Protein AF-A0A2W5FGU8-F1 (afdb_monomer)

Organism: NCBI:txid349221

Mean predicted aligned error: 13.0 Å

Structure (mmCIF, N/CA/C/O backbone):
data_AF-A0A2W5FGU8-F1
#
_entry.id   AF-A0A2W5FGU8-F1
#
loop_
_atom_site.group_PDB
_atom_site.id
_atom_site.type_symbol
_atom_site.label_atom_id
_atom_site.label_alt_id
_atom_site.label_comp_id
_atom_site.label_asym_id
_atom_site.label_entity_id
_atom_site.label_seq_id
_atom_site.pdbx_PDB_ins_code
_atom_site.Cartn_x
_atom_site.Cartn_y
_atom_site.Cartn_z
_atom_site.occupancy
_atom_site.B_iso_or_equiv
_atom_site.auth_seq_id
_atom_site.auth_comp_id
_atom_site.auth_asym_id
_atom_site.auth_atom_id
_atom_site.pdbx_PDB_model_num
ATOM 1 N N . VAL A 1 1 ? 6.334 8.251 2.590 1.00 90.19 1 VAL A N 1
ATOM 2 C CA . VAL A 1 1 ? 6.396 7.013 3.410 1.00 90.19 1 VAL A CA 1
ATOM 3 C C . VAL A 1 1 ? 7.197 7.210 4.695 1.00 90.19 1 VAL A C 1
ATOM 5 O O . VAL A 1 1 ? 6.638 6.988 5.759 1.00 90.19 1 VAL A O 1
ATOM 8 N N . ALA A 1 2 ? 8.446 7.693 4.626 1.00 93.12 2 ALA A N 1
ATOM 9 C CA . ALA A 1 2 ? 9.322 7.853 5.798 1.00 93.12 2 ALA A CA 1
ATOM 10 C C . ALA A 1 2 ? 8.694 8.629 6.975 1.00 93.12 2 ALA A C 1
ATOM 12 O O . ALA A 1 2 ? 8.811 8.200 8.116 1.00 93.12 2 ALA A O 1
ATOM 13 N N . VAL A 1 3 ? 7.961 9.717 6.705 1.00 95.50 3 VAL A N 1
ATOM 14 C CA . VAL A 1 3 ? 7.303 10.512 7.760 1.00 95.50 3 VAL A CA 1
ATOM 15 C C . VAL A 1 3 ? 6.242 9.704 8.518 1.00 95.50 3 VAL A C 1
ATOM 17 O O . VAL A 1 3 ? 6.245 9.697 9.743 1.00 95.50 3 VAL A O 1
ATOM 20 N N . LEU A 1 4 ? 5.367 8.972 7.814 1.00 93.12 4 LEU A N 1
ATOM 21 C CA . LEU A 1 4 ? 4.358 8.114 8.453 1.00 93.12 4 LEU A CA 1
ATOM 22 C C . LEU A 1 4 ? 5.022 7.029 9.313 1.00 93.12 4 LEU A C 1
ATOM 24 O O . LEU A 1 4 ? 4.567 6.745 10.415 1.00 93.12 4 LEU A O 1
ATOM 28 N N . PHE A 1 5 ? 6.126 6.461 8.825 1.00 92.25 5 PHE A N 1
ATOM 29 C CA . PHE A 1 5 ? 6.894 5.466 9.565 1.00 92.25 5 PHE A CA 1
ATOM 30 C C . PHE A 1 5 ? 7.484 6.043 10.861 1.00 92.25 5 PHE A C 1
ATOM 32 O O . PHE A 1 5 ? 7.367 5.422 11.912 1.00 92.25 5 PHE A O 1
ATOM 39 N N . MET A 1 6 ? 8.037 7.260 10.817 1.00 91.31 6 MET A N 1
ATOM 40 C CA . MET A 1 6 ? 8.536 7.952 12.012 1.00 91.31 6 MET A CA 1
ATOM 41 C C . MET A 1 6 ? 7.437 8.203 13.051 1.00 91.31 6 MET A C 1
ATOM 43 O O . MET A 1 6 ? 7.672 7.985 14.236 1.00 91.31 6 MET A O 1
ATOM 47 N N . PHE A 1 7 ? 6.225 8.582 12.628 1.00 92.31 7 PHE A N 1
ATOM 48 C CA . PHE A 1 7 ? 5.085 8.697 13.546 1.00 92.31 7 PHE A CA 1
ATOM 49 C C . PHE A 1 7 ? 4.781 7.376 14.255 1.00 92.31 7 PHE A C 1
ATOM 51 O O . PHE A 1 7 ? 4.583 7.360 15.468 1.00 92.31 7 PHE A O 1
ATOM 58 N N . VAL A 1 8 ? 4.758 6.269 13.510 1.00 90.69 8 VAL A N 1
ATOM 59 C CA . VAL A 1 8 ? 4.477 4.938 14.065 1.00 90.69 8 VAL A CA 1
ATOM 60 C C . VAL A 1 8 ? 5.560 4.516 15.057 1.00 90.69 8 VAL A C 1
ATOM 62 O O . VAL A 1 8 ? 5.223 4.099 16.161 1.00 90.69 8 VAL A O 1
ATOM 65 N N . VAL A 1 9 ? 6.838 4.676 14.701 1.00 88.75 9 VAL A N 1
ATOM 66 C CA . VAL A 1 9 ? 7.969 4.344 15.586 1.00 88.75 9 VAL A CA 1
ATOM 67 C C . VAL A 1 9 ? 7.951 5.187 16.858 1.00 88.75 9 VAL A C 1
ATOM 69 O O . VAL A 1 9 ? 8.261 4.672 17.919 1.00 88.75 9 VAL A O 1
ATOM 72 N N . MET A 1 10 ? 7.563 6.461 16.786 1.00 89.88 10 MET A N 1
ATOM 73 C CA . MET A 1 10 ? 7.497 7.316 17.974 1.00 89.88 10 MET A CA 1
ATOM 74 C C . MET A 1 10 ? 6.306 6.985 18.886 1.00 89.88 10 MET A C 1
ATOM 76 O O . MET A 1 10 ? 6.409 7.127 20.100 1.00 89.88 10 MET A O 1
ATOM 80 N N . MET A 1 11 ? 5.170 6.559 18.323 1.00 91.38 11 MET A N 1
ATOM 81 C CA . MET A 1 11 ? 4.006 6.136 19.117 1.00 91.38 11 MET A CA 1
ATOM 82 C C . MET A 1 11 ? 4.207 4.767 19.782 1.00 91.38 11 MET A C 1
ATOM 84 O O . MET A 1 11 ? 3.603 4.499 20.820 1.00 91.38 11 MET A O 1
ATOM 88 N N . LEU A 1 12 ? 5.013 3.894 19.177 1.00 83.44 12 LEU A N 1
ATOM 89 C CA . LEU A 1 12 ? 5.341 2.570 19.693 1.00 83.44 12 LEU A CA 1
ATOM 90 C C . LEU A 1 12 ? 6.657 2.628 20.472 1.00 83.44 12 LEU A C 1
ATOM 92 O O . LEU A 1 12 ? 7.733 2.638 19.883 1.00 83.44 12 LEU A O 1
ATOM 96 N N . ASP A 1 13 ? 6.573 2.603 21.799 1.00 77.50 13 ASP A N 1
ATOM 97 C CA . ASP A 1 13 ? 7.747 2.494 22.671 1.00 77.50 13 ASP A CA 1
ATOM 98 C C . ASP A 1 13 ? 8.352 1.075 22.593 1.00 77.50 13 ASP A C 1
ATOM 100 O O . ASP A 1 13 ? 8.058 0.192 23.401 1.00 77.50 13 ASP A O 1
ATOM 104 N N . ILE A 1 14 ? 9.122 0.804 21.533 1.00 73.44 14 ILE A N 1
ATOM 105 C CA . ILE A 1 14 ? 9.763 -0.495 21.281 1.00 73.44 14 ILE A CA 1
ATOM 106 C C . ILE A 1 14 ? 11.190 -0.472 21.835 1.00 73.44 14 ILE A C 1
ATOM 108 O O . ILE A 1 14 ? 12.068 0.224 21.323 1.00 73.44 14 ILE A O 1
ATOM 112 N N . SER A 1 15 ? 11.462 -1.322 22.829 1.00 72.38 15 SER A N 1
ATOM 113 C CA . SER A 1 15 ? 12.827 -1.608 23.286 1.00 72.38 15 SER A CA 1
ATOM 114 C C . SER A 1 15 ? 13.560 -2.481 22.260 1.00 72.38 15 SER A C 1
ATOM 116 O O . SER A 1 15 ? 13.452 -3.710 22.242 1.00 72.38 15 SER A O 1
ATOM 118 N N . PHE A 1 16 ? 14.354 -1.851 21.396 1.00 68.56 16 PHE A N 1
ATOM 119 C CA . PHE A 1 16 ? 15.186 -2.544 20.401 1.00 68.56 16 PHE A CA 1
ATOM 120 C C . PHE A 1 16 ? 16.273 -3.445 21.019 1.00 68.56 16 PHE A C 1
ATOM 122 O O . PHE A 1 16 ? 16.874 -4.261 20.316 1.00 68.56 16 PHE A O 1
ATOM 129 N N . ALA A 1 17 ? 16.538 -3.321 22.324 1.00 69.50 17 ALA A N 1
ATOM 130 C CA . ALA A 1 17 ? 17.585 -4.070 23.013 1.00 69.50 17 ALA A CA 1
ATOM 131 C C . ALA A 1 17 ? 17.280 -5.574 23.101 1.00 69.50 17 ALA A C 1
ATOM 133 O O . ALA A 1 17 ? 18.180 -6.393 22.901 1.00 69.50 17 ALA A O 1
ATOM 134 N N . ASP A 1 18 ? 16.021 -5.949 23.340 1.00 67.75 18 ASP A N 1
ATOM 135 C CA . ASP A 1 18 ? 15.640 -7.359 23.478 1.00 67.75 18 ASP A CA 1
ATOM 136 C C . ASP A 1 18 ? 15.412 -8.038 22.119 1.00 67.75 18 ASP A C 1
ATOM 138 O O . ASP A 1 18 ? 15.782 -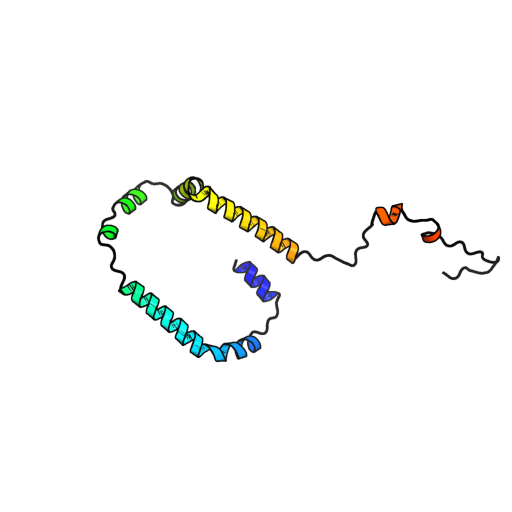9.200 21.948 1.00 67.75 18 ASP A O 1
ATOM 142 N N . LEU A 1 19 ? 14.951 -7.293 21.104 1.00 66.12 19 LEU A N 1
ATOM 143 C CA . LEU A 1 19 ? 14.880 -7.770 19.713 1.00 66.12 19 LEU A CA 1
ATOM 144 C C . LEU A 1 19 ? 16.272 -8.079 19.131 1.00 66.12 19 LEU A C 1
ATOM 146 O O . LEU A 1 19 ? 16.445 -9.039 18.376 1.00 66.12 19 LEU A O 1
ATOM 150 N N . ARG A 1 20 ? 17.293 -7.295 19.505 1.00 69.12 20 ARG A N 1
ATOM 151 C CA . ARG A 1 20 ? 18.665 -7.461 19.002 1.00 69.12 20 ARG A CA 1
ATOM 152 C C . ARG A 1 20 ? 19.334 -8.746 19.498 1.00 69.12 20 ARG A C 1
ATOM 154 O O . ARG A 1 20 ? 20.142 -9.311 18.763 1.00 69.12 20 ARG A O 1
ATOM 161 N N . LYS A 1 21 ? 18.994 -9.234 20.699 1.00 71.62 21 LYS A N 1
ATOM 162 C CA . LYS A 1 21 ? 19.601 -10.450 21.278 1.00 71.62 21 LYS A CA 1
ATOM 163 C C . LYS A 1 21 ? 19.339 -11.695 20.425 1.00 71.62 21 LYS A C 1
ATOM 165 O O . LYS A 1 21 ? 20.272 -12.450 20.176 1.00 71.62 21 LYS A O 1
ATOM 170 N N . GLY A 1 22 ? 18.111 -11.875 19.929 1.00 71.56 22 GLY A N 1
ATOM 171 C CA . GLY A 1 22 ? 17.760 -13.004 19.055 1.00 71.56 22 GLY A CA 1
ATOM 172 C C . GLY A 1 22 ? 18.344 -12.886 17.644 1.00 71.56 22 GLY A C 1
ATOM 173 O O . GLY A 1 22 ? 18.788 -13.874 17.067 1.00 71.56 22 GLY A O 1
ATOM 174 N N . ALA A 1 23 ? 18.418 -11.666 17.103 1.00 75.19 23 ALA A N 1
ATOM 175 C CA . ALA A 1 23 ? 18.966 -11.421 15.769 1.00 75.19 23 ALA A CA 1
ATOM 176 C C . ALA A 1 23 ? 20.490 -11.634 15.693 1.00 75.19 23 ALA A C 1
ATOM 178 O O . ALA A 1 23 ? 21.004 -12.063 14.660 1.00 75.19 23 ALA A O 1
ATOM 179 N N . MET A 1 24 ? 21.222 -11.376 16.786 1.00 81.50 24 MET A N 1
ATOM 180 C CA . MET A 1 24 ? 22.689 -11.453 16.805 1.00 81.50 24 MET A CA 1
ATOM 181 C C . MET A 1 24 ? 23.233 -12.866 16.556 1.00 81.50 24 MET A C 1
ATOM 183 O O . MET A 1 24 ? 24.331 -13.009 16.024 1.00 81.50 24 MET A O 1
ATOM 187 N N . GLN A 1 25 ? 22.449 -13.901 16.866 1.00 85.44 25 GLN A N 1
ATOM 188 C CA . GLN A 1 25 ? 22.813 -15.298 16.620 1.00 85.44 25 GLN A CA 1
ATOM 189 C C . GLN A 1 25 ? 22.810 -15.663 15.123 1.00 85.44 25 GLN A C 1
ATOM 191 O O . GLN A 1 25 ? 23.570 -16.534 14.704 1.00 85.44 25 GLN A O 1
ATOM 196 N N . PHE A 1 26 ? 21.999 -14.984 14.305 1.00 86.88 26 PHE A N 1
ATOM 197 C CA . PHE A 1 26 ? 21.856 -15.267 12.870 1.00 86.88 26 PHE A CA 1
ATOM 198 C C . PHE A 1 26 ? 22.720 -14.374 11.973 1.00 86.88 26 PHE A C 1
ATOM 200 O O . PHE A 1 26 ? 22.786 -14.614 10.770 1.00 86.88 26 PHE A O 1
ATOM 207 N N . ILE A 1 27 ? 23.425 -13.385 12.535 1.00 90.38 27 ILE A N 1
ATOM 208 C CA . ILE A 1 27 ? 24.354 -12.513 11.796 1.00 90.38 27 ILE A CA 1
ATOM 209 C C . ILE A 1 27 ? 25.357 -13.291 10.928 1.00 90.38 27 ILE A C 1
ATOM 211 O O . ILE A 1 27 ? 25.460 -12.953 9.750 1.00 90.38 27 ILE A O 1
ATOM 215 N N . PRO A 1 28 ? 26.087 -14.314 11.420 1.00 90.88 28 PRO A N 1
ATOM 216 C CA . PRO A 1 28 ? 27.076 -15.003 10.586 1.00 90.88 28 PRO A CA 1
ATOM 217 C C . PRO A 1 28 ? 26.435 -15.734 9.399 1.00 90.88 28 PRO A C 1
ATOM 219 O O . PRO A 1 28 ? 26.978 -15.708 8.299 1.00 90.88 28 PRO A O 1
ATOM 222 N N . LEU A 1 29 ? 25.250 -1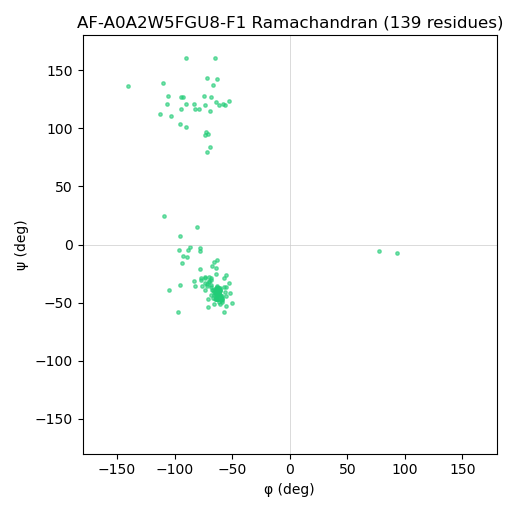6.323 9.593 1.00 93.12 29 LEU A N 1
ATOM 223 C CA . LEU A 1 29 ? 24.495 -16.967 8.517 1.00 93.12 29 LEU A CA 1
ATOM 224 C C . LEU A 1 29 ? 23.967 -15.937 7.506 1.00 93.12 29 LEU A C 1
ATOM 226 O O . LEU A 1 29 ? 24.085 -16.139 6.300 1.00 93.12 29 LEU A O 1
ATOM 230 N N . GLY A 1 30 ? 23.428 -14.814 7.986 1.00 92.81 30 GLY A N 1
ATOM 231 C CA . G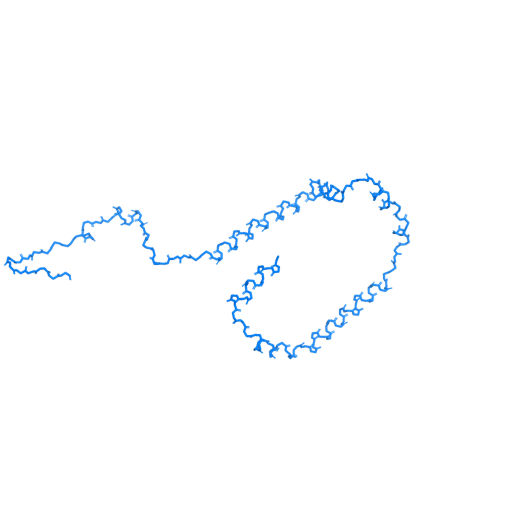LY A 1 30 ? 22.950 -13.724 7.136 1.00 92.81 30 GLY A CA 1
ATOM 232 C C . GLY A 1 30 ? 24.071 -13.080 6.320 1.00 92.81 30 GLY A C 1
ATOM 233 O O . GLY A 1 30 ? 23.880 -12.800 5.141 1.00 92.81 30 GLY A O 1
ATOM 234 N N . LEU A 1 31 ? 25.257 -12.907 6.912 1.00 94.88 31 LEU A N 1
ATOM 235 C CA . LEU A 1 31 ? 26.445 -12.424 6.205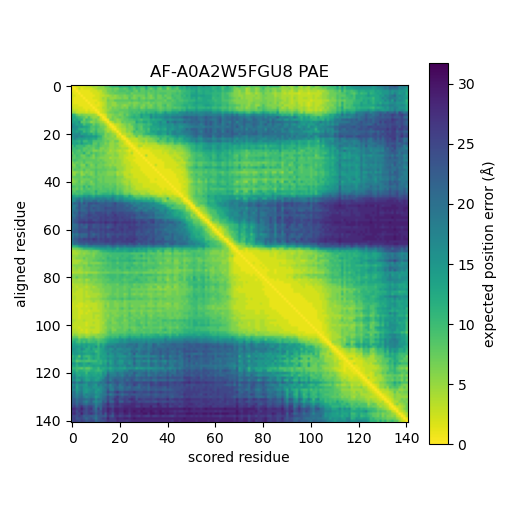 1.00 94.88 31 LEU A CA 1
ATOM 236 C C . LEU A 1 31 ? 26.935 -13.419 5.156 1.00 94.88 31 LEU A C 1
ATOM 238 O O . LEU A 1 31 ? 27.321 -12.994 4.072 1.00 94.88 31 LEU A O 1
ATOM 242 N N . ALA A 1 32 ? 26.891 -14.723 5.440 1.00 96.19 32 ALA A N 1
ATOM 243 C CA . ALA A 1 32 ? 27.237 -15.738 4.451 1.00 96.19 32 ALA A CA 1
ATOM 244 C C . ALA A 1 32 ? 26.293 -15.676 3.238 1.00 96.19 32 ALA A C 1
ATOM 246 O O . ALA A 1 32 ? 26.757 -15.590 2.104 1.00 96.19 32 ALA A O 1
ATOM 247 N N . ILE A 1 33 ? 24.975 -15.638 3.468 1.00 96.38 33 ILE A N 1
ATOM 248 C CA . ILE A 1 33 ? 23.971 -15.559 2.393 1.00 96.38 33 ILE A CA 1
ATOM 249 C C . ILE A 1 33 ? 24.083 -14.233 1.628 1.00 96.38 33 ILE A C 1
ATOM 251 O O . ILE A 1 33 ? 24.118 -14.230 0.400 1.00 96.38 33 ILE A O 1
ATOM 255 N N . GLY A 1 34 ? 24.176 -13.106 2.336 1.00 96.06 34 GLY A N 1
ATOM 256 C CA . GLY A 1 34 ? 24.331 -11.789 1.715 1.00 96.06 34 GLY A CA 1
ATOM 257 C C . GLY A 1 34 ? 25.633 -11.664 0.922 1.00 96.06 34 GLY A C 1
ATOM 258 O O . GLY A 1 34 ? 25.641 -11.064 -0.149 1.00 96.06 34 GLY A O 1
ATOM 259 N N . GLY A 1 35 ? 26.715 -12.277 1.407 1.00 96.94 35 GLY A N 1
ATOM 260 C CA . GLY A 1 35 ? 27.988 -12.361 0.698 1.00 96.94 35 GLY A CA 1
ATOM 261 C C . GLY A 1 35 ? 27.880 -13.168 -0.593 1.00 96.94 35 GLY A C 1
ATOM 262 O O . GLY A 1 35 ? 28.364 -12.715 -1.625 1.00 96.94 35 GLY A O 1
ATOM 263 N N . ILE A 1 36 ? 27.194 -14.315 -0.561 1.00 97.19 36 ILE A N 1
ATOM 264 C CA . ILE A 1 36 ? 26.925 -15.119 -1.763 1.00 97.19 36 ILE A CA 1
ATOM 265 C C . ILE A 1 36 ? 26.127 -14.304 -2.786 1.00 97.19 36 ILE A C 1
ATOM 267 O O . ILE A 1 36 ? 26.542 -14.228 -3.938 1.00 97.19 36 ILE A O 1
ATOM 271 N N . LEU A 1 37 ? 25.048 -13.633 -2.366 1.00 97.19 37 LEU A N 1
ATOM 272 C CA . LEU A 1 37 ? 24.247 -12.789 -3.261 1.00 97.19 37 LEU A CA 1
ATOM 273 C C . LEU A 1 37 ? 25.052 -11.618 -3.841 1.00 97.19 37 LEU A C 1
ATOM 275 O O . LEU A 1 37 ? 24.879 -11.271 -5.006 1.00 97.19 37 LEU A O 1
ATOM 279 N N . LEU A 1 38 ? 25.947 -11.009 -3.058 1.00 96.75 38 LEU A N 1
ATOM 280 C CA . LEU A 1 38 ? 26.835 -9.954 -3.553 1.00 96.75 38 LEU A CA 1
ATOM 281 C C . LEU A 1 38 ? 27.822 -10.477 -4.597 1.00 96.75 38 LEU A C 1
ATOM 283 O O . LEU A 1 38 ? 28.035 -9.813 -5.610 1.00 96.75 38 LEU A O 1
ATOM 287 N N . VAL A 1 39 ? 28.414 -11.651 -4.364 1.00 96.75 39 VAL A N 1
ATOM 288 C CA . VAL A 1 39 ? 29.310 -12.298 -5.332 1.00 96.75 39 VAL A CA 1
ATOM 289 C C . VAL A 1 39 ? 28.552 -12.660 -6.604 1.00 96.75 39 VAL A C 1
ATOM 291 O O . VAL A 1 39 ? 29.066 -12.426 -7.692 1.00 96.75 39 VAL A O 1
ATOM 294 N N . GLU A 1 40 ? 27.328 -13.170 -6.487 1.00 95.25 40 GLU A N 1
ATOM 295 C CA . GLU A 1 40 ? 26.467 -13.481 -7.628 1.00 95.25 40 GLU A CA 1
ATOM 296 C C . GLU A 1 40 ? 26.130 -12.226 -8.441 1.00 95.25 40 GLU A C 1
ATOM 298 O O . GLU A 1 40 ? 26.300 -12.216 -9.658 1.00 95.25 40 GLU A O 1
ATOM 303 N N . LEU A 1 41 ? 25.740 -11.134 -7.779 1.00 94.50 41 LEU A N 1
ATOM 304 C CA . LEU A 1 41 ? 25.431 -9.872 -8.451 1.00 94.50 41 LEU A CA 1
ATOM 305 C C . LEU A 1 41 ? 26.671 -9.270 -9.130 1.00 94.50 41 LEU A C 1
ATOM 307 O O . LEU A 1 41 ? 26.579 -8.738 -10.236 1.00 94.50 41 LEU A O 1
ATOM 311 N N . PHE A 1 42 ? 27.838 -9.385 -8.491 1.00 94.56 42 PHE A N 1
ATOM 312 C CA . PHE A 1 42 ? 29.109 -8.958 -9.070 1.00 94.56 42 PHE A CA 1
ATOM 313 C C . PHE A 1 42 ? 29.491 -9.811 -10.282 1.00 94.56 42 PHE A C 1
ATOM 315 O O . PHE A 1 42 ? 29.846 -9.265 -11.323 1.00 94.56 42 PHE A O 1
ATOM 322 N N . ALA A 1 43 ? 29.368 -11.135 -10.176 1.00 93.31 43 ALA A N 1
ATOM 323 C CA . ALA A 1 43 ? 29.621 -12.051 -11.278 1.00 93.31 43 ALA A CA 1
ATOM 324 C C . ALA A 1 43 ? 28.701 -11.739 -12.464 1.00 93.31 43 ALA A C 1
ATOM 326 O O . ALA A 1 43 ? 29.207 -11.527 -13.563 1.00 93.31 43 ALA A O 1
ATOM 327 N N . LEU A 1 44 ? 27.389 -11.590 -12.232 1.00 89.50 44 LEU A N 1
ATOM 328 C CA . LEU A 1 44 ? 26.421 -11.183 -13.257 1.00 89.50 44 LEU A CA 1
ATOM 329 C C . LEU A 1 44 ? 26.815 -9.870 -13.925 1.00 89.50 44 LEU A C 1
ATOM 331 O O . LEU A 1 44 ? 26.765 -9.783 -15.144 1.00 89.50 44 LEU A O 1
ATOM 335 N N . TYR A 1 45 ? 27.237 -8.870 -13.153 1.00 87.50 45 TYR A N 1
ATOM 336 C CA . TYR A 1 45 ? 27.678 -7.590 -13.701 1.00 87.50 45 TYR A CA 1
ATOM 337 C C . TYR A 1 45 ? 28.941 -7.725 -14.566 1.00 87.50 45 TYR A C 1
ATOM 339 O O . TYR A 1 45 ? 29.019 -7.129 -15.634 1.00 87.50 45 TYR A O 1
ATOM 347 N N . THR A 1 46 ? 29.927 -8.517 -14.132 1.00 86.75 46 THR A N 1
ATOM 348 C CA . THR A 1 46 ? 31.193 -8.698 -14.871 1.00 86.75 46 THR A CA 1
ATOM 349 C C . THR A 1 46 ? 31.082 -9.623 -16.078 1.00 86.75 46 THR A C 1
ATOM 351 O O . THR A 1 46 ? 31.823 -9.458 -17.039 1.00 86.75 46 THR A O 1
ATOM 354 N N . SER A 1 47 ? 30.180 -10.602 -16.025 1.00 82.75 47 SER A N 1
ATOM 355 C CA . SER A 1 47 ? 29.892 -11.531 -17.120 1.00 82.75 47 SER A CA 1
ATOM 356 C C . SER A 1 47 ? 28.846 -10.980 -18.088 1.00 82.75 47 SER A C 1
ATOM 358 O O . SER A 1 47 ? 28.524 -11.641 -19.073 1.00 82.75 47 SER A O 1
ATOM 360 N N . TRP A 1 48 ? 28.299 -9.793 -17.814 1.00 78.56 48 TRP A N 1
ATOM 361 C CA . TRP A 1 48 ? 27.407 -9.109 -18.733 1.00 78.56 48 TRP A CA 1
ATOM 362 C C . TRP A 1 48 ? 28.219 -8.535 -19.894 1.00 78.56 48 TRP A C 1
ATOM 364 O O . TRP A 1 48 ? 28.719 -7.412 -19.837 1.00 78.56 48 TRP A O 1
ATOM 374 N N . ASP A 1 49 ? 28.312 -9.290 -20.984 1.00 73.88 49 ASP A N 1
ATOM 375 C CA . ASP A 1 49 ? 28.739 -8.734 -22.262 1.00 73.88 49 ASP A CA 1
ATOM 376 C C . ASP A 1 49 ? 27.634 -7.804 -22.776 1.00 73.88 49 ASP A C 1
ATOM 378 O O . ASP A 1 49 ? 26.506 -8.225 -23.055 1.00 73.88 49 ASP A O 1
ATOM 382 N N . PHE A 1 50 ? 27.925 -6.504 -22.871 1.00 66.44 50 PHE A N 1
ATOM 383 C CA . PHE A 1 50 ? 27.028 -5.572 -23.549 1.00 66.44 50 PHE A CA 1
ATOM 384 C C . PHE A 1 50 ? 26.849 -6.054 -24.988 1.00 66.44 50 PHE A C 1
ATOM 386 O O . PHE A 1 50 ? 27.825 -6.161 -25.731 1.00 66.44 50 PHE A O 1
ATOM 393 N N . ALA A 1 51 ? 25.608 -6.334 -25.393 1.00 65.06 51 ALA A N 1
ATOM 394 C CA . ALA A 1 51 ? 25.309 -6.635 -26.785 1.00 65.06 51 ALA A CA 1
ATOM 395 C C . ALA A 1 51 ? 25.876 -5.494 -27.659 1.00 65.06 51 ALA A C 1
ATOM 397 O O . ALA A 1 51 ? 25.509 -4.337 -27.430 1.00 65.06 51 ALA A O 1
ATOM 398 N N . PRO A 1 52 ? 26.748 -5.770 -28.648 1.00 61.62 52 PRO A N 1
ATOM 399 C CA . PRO A 1 52 ? 27.330 -4.732 -29.508 1.00 61.62 52 PRO A CA 1
ATOM 400 C C . PRO A 1 52 ? 26.264 -3.874 -30.210 1.00 61.62 52 PRO A C 1
ATOM 402 O O . PRO A 1 52 ? 26.482 -2.701 -30.507 1.00 61.62 52 PRO A O 1
ATOM 405 N N . GLU A 1 53 ? 25.080 -4.450 -30.420 1.00 60.97 53 GLU A N 1
ATOM 406 C CA . GLU A 1 53 ? 23.893 -3.802 -30.981 1.00 60.97 53 GLU A CA 1
ATOM 407 C C . GLU A 1 53 ? 23.289 -2.736 -30.048 1.00 60.97 53 GLU A C 1
ATOM 409 O O . GLU A 1 53 ? 22.752 -1.738 -30.522 1.00 60.97 53 GLU A O 1
ATOM 414 N N . ALA A 1 54 ? 23.433 -2.874 -28.725 1.00 60.38 54 ALA A N 1
ATOM 415 C CA . ALA A 1 54 ? 22.919 -1.906 -27.754 1.00 60.38 54 ALA A CA 1
ATOM 416 C C . ALA A 1 54 ? 23.741 -0.606 -27.710 1.00 60.38 54 ALA A C 1
ATOM 418 O O . ALA A 1 54 ? 23.195 0.452 -27.407 1.00 60.38 54 ALA A O 1
ATOM 419 N N . ILE A 1 55 ? 25.036 -0.668 -28.040 1.00 59.28 55 ILE A N 1
ATOM 420 C CA . ILE A 1 55 ? 25.935 0.501 -28.067 1.00 59.28 55 ILE A CA 1
ATOM 421 C C . ILE A 1 55 ? 25.692 1.352 -29.328 1.00 59.28 55 ILE A C 1
ATOM 423 O O . ILE A 1 55 ? 25.843 2.570 -29.291 1.00 59.28 55 ILE A O 1
ATOM 427 N N . ASN A 1 56 ? 25.246 0.726 -30.423 1.00 57.88 56 ASN A N 1
ATOM 428 C CA . ASN A 1 56 ? 24.932 1.392 -31.692 1.00 57.88 56 ASN A CA 1
ATOM 429 C C . ASN A 1 56 ? 23.443 1.749 -31.860 1.00 57.88 56 ASN A C 1
ATOM 431 O O . ASN A 1 56 ? 23.049 2.216 -32.933 1.00 57.88 56 ASN A O 1
ATOM 435 N N . ASN A 1 57 ? 22.618 1.571 -30.819 1.00 57.78 57 ASN A N 1
ATOM 436 C CA . ASN A 1 57 ? 21.207 1.963 -30.827 1.00 57.78 57 ASN A CA 1
ATOM 437 C C . ASN A 1 57 ? 21.065 3.494 -30.831 1.00 57.78 57 ASN A C 1
ATOM 439 O O . ASN A 1 57 ? 20.869 4.152 -29.808 1.00 57.78 57 ASN A O 1
ATOM 443 N N . THR A 1 58 ? 21.150 4.059 -32.030 1.00 57.34 58 THR A N 1
ATOM 444 C CA . THR A 1 58 ? 20.934 5.479 -32.334 1.00 57.34 58 THR A CA 1
ATOM 445 C C . THR A 1 58 ? 19.487 5.923 -32.107 1.00 57.34 58 THR A C 1
ATOM 447 O O . THR A 1 58 ? 19.248 7.118 -31.943 1.00 57.34 58 THR A O 1
ATOM 450 N N . ASP A 1 59 ? 18.542 4.986 -31.980 1.00 59.91 59 ASP A N 1
ATOM 451 C CA . ASP A 1 59 ? 17.141 5.276 -31.653 1.00 59.91 59 ASP A CA 1
ATOM 452 C C . ASP A 1 59 ? 16.982 5.971 -30.294 1.00 59.91 59 ASP A C 1
ATOM 454 O O . ASP A 1 59 ? 16.190 6.902 -30.163 1.00 59.91 59 ASP A O 1
ATOM 458 N N . VAL A 1 60 ? 17.779 5.609 -29.282 1.00 58.81 60 VAL A N 1
ATOM 459 C CA . VAL A 1 60 ? 17.679 6.228 -27.946 1.00 58.81 60 VAL A CA 1
ATOM 460 C C . VAL A 1 60 ? 18.140 7.692 -27.978 1.00 58.81 60 VAL A C 1
ATOM 462 O O . VAL A 1 60 ? 17.533 8.555 -27.342 1.00 58.81 60 VAL A O 1
ATOM 465 N N . ALA A 1 61 ? 19.170 7.997 -28.773 1.00 57.50 61 ALA A N 1
ATOM 466 C CA . ALA A 1 61 ? 19.645 9.364 -28.991 1.00 57.50 61 ALA A CA 1
ATOM 467 C C . ALA A 1 61 ? 18.671 10.190 -29.855 1.00 57.50 61 ALA A C 1
ATOM 469 O O . ALA A 1 61 ? 18.499 11.384 -29.613 1.00 57.50 61 ALA A O 1
ATOM 470 N N . ALA A 1 62 ? 17.994 9.556 -30.820 1.00 58.38 62 ALA A N 1
ATOM 471 C CA . ALA A 1 62 ? 16.971 10.191 -31.651 1.00 58.38 62 ALA A CA 1
ATOM 472 C C . ALA A 1 62 ? 15.684 10.518 -30.869 1.00 58.38 62 ALA A C 1
ATOM 474 O O . ALA A 1 62 ? 15.041 11.528 -31.148 1.00 58.38 62 ALA A O 1
ATOM 475 N N . ILE A 1 63 ? 15.317 9.710 -29.867 1.00 59.25 63 ILE A N 1
ATOM 476 C CA . ILE A 1 63 ? 14.166 9.961 -28.981 1.00 59.25 63 ILE A CA 1
ATOM 477 C C . ILE A 1 63 ? 14.467 11.098 -27.993 1.00 59.25 63 ILE A C 1
ATOM 479 O O . ILE A 1 63 ? 13.621 11.962 -27.773 1.00 59.25 63 ILE A O 1
ATOM 483 N N . ALA A 1 64 ? 15.690 11.166 -27.456 1.00 59.44 64 ALA A N 1
ATOM 484 C CA . ALA A 1 64 ? 16.107 12.246 -26.554 1.00 59.44 64 ALA A CA 1
ATOM 485 C C . ALA A 1 64 ? 16.119 13.641 -27.221 1.00 59.44 64 ALA A C 1
ATOM 487 O O . ALA A 1 64 ? 16.064 14.656 -26.527 1.00 59.44 64 ALA A O 1
ATOM 488 N N . GLY A 1 65 ? 16.180 13.700 -28.557 1.00 58.06 65 GLY A N 1
ATOM 489 C CA . GLY A 1 65 ? 16.182 14.938 -29.343 1.00 58.06 65 GLY A CA 1
ATOM 490 C C . GLY A 1 65 ? 14.801 15.481 -29.737 1.00 58.06 65 GLY A C 1
ATOM 491 O O . GLY A 1 65 ? 14.743 16.557 -30.327 1.00 58.06 65 GLY A O 1
ATOM 492 N N . GLN A 1 66 ? 13.699 14.779 -29.435 1.00 62.00 66 GLN A N 1
ATOM 493 C CA . GLN A 1 66 ? 12.352 15.152 -29.908 1.00 62.00 66 GLN A CA 1
ATOM 494 C C . GLN A 1 66 ? 11.691 16.303 -29.131 1.00 62.00 66 GLN A C 1
ATOM 496 O O . GLN A 1 66 ? 10.634 16.774 -29.532 1.00 62.00 66 GLN A O 1
ATOM 501 N N . GLY A 1 67 ? 12.324 16.822 -28.075 1.00 67.12 67 GLY A N 1
ATOM 502 C CA . GLY A 1 67 ? 11.861 18.029 -27.376 1.00 67.12 67 GLY A CA 1
ATOM 503 C C . GLY A 1 67 ? 10.669 17.826 -26.434 1.00 67.12 67 GLY A C 1
ATOM 504 O O . GLY A 1 67 ? 10.337 18.753 -25.695 1.00 67.12 67 GLY A O 1
ATOM 505 N N . ASP A 1 68 ? 10.079 16.631 -26.396 1.00 72.00 68 ASP A N 1
ATOM 506 C CA . ASP A 1 68 ? 9.038 16.284 -25.431 1.00 72.00 68 ASP A CA 1
ATOM 507 C C . ASP A 1 68 ? 9.616 16.251 -24.011 1.00 72.00 68 ASP A C 1
ATOM 509 O O . ASP A 1 68 ? 10.700 15.715 -23.746 1.00 72.00 68 ASP A O 1
ATOM 513 N N . SER A 1 69 ? 8.874 16.811 -23.056 1.00 86.12 69 SER A N 1
ATOM 514 C CA . SER A 1 69 ? 9.232 16.680 -21.645 1.00 86.12 69 SER A CA 1
ATOM 515 C C . SER A 1 69 ? 9.167 15.209 -21.234 1.00 86.12 69 SER A C 1
ATOM 517 O O . SER A 1 69 ? 8.235 14.498 -21.605 1.00 86.12 69 SER A O 1
ATOM 519 N N . ASN A 1 70 ? 10.088 14.755 -20.378 1.00 85.31 70 ASN A N 1
ATOM 520 C CA . ASN A 1 70 ? 10.035 13.395 -19.830 1.00 85.31 70 ASN A CA 1
ATOM 521 C C . ASN A 1 70 ? 8.665 13.084 -19.188 1.00 85.31 70 ASN A C 1
ATOM 523 O O . ASN A 1 70 ? 8.169 11.967 -19.281 1.00 85.31 70 ASN A O 1
ATOM 527 N N . THR A 1 71 ? 8.013 14.087 -18.590 1.00 89.69 71 THR A N 1
ATOM 528 C CA . THR A 1 71 ? 6.659 13.959 -18.027 1.00 89.69 71 THR A CA 1
ATOM 529 C C . THR A 1 71 ? 5.605 13.657 -19.096 1.00 89.69 71 THR A C 1
ATOM 531 O O . THR A 1 71 ? 4.700 12.859 -18.858 1.00 89.69 71 THR A O 1
ATOM 534 N N . GLU A 1 72 ? 5.717 14.277 -20.269 1.00 89.3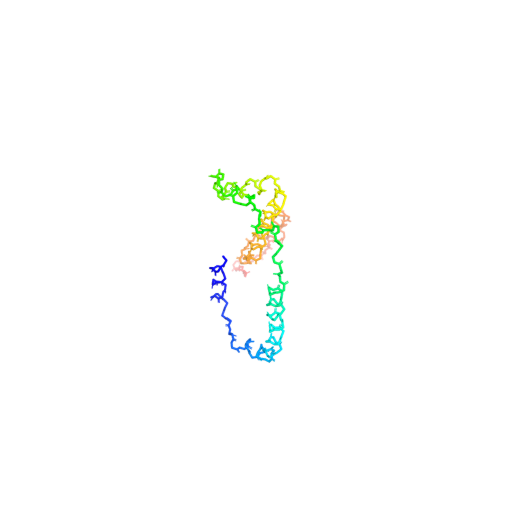1 72 GLU A N 1
ATOM 535 C CA . GLU A 1 72 ? 4.798 14.080 -21.393 1.00 89.31 72 GLU A CA 1
ATOM 536 C C . GLU A 1 72 ? 4.981 12.696 -22.017 1.00 89.31 72 GLU A C 1
ATOM 538 O O . GLU A 1 72 ? 4.007 11.957 -22.174 1.00 89.31 72 GLU A O 1
ATOM 543 N N . ALA A 1 73 ? 6.232 12.300 -22.265 1.00 88.38 73 ALA A N 1
ATOM 544 C CA . ALA A 1 73 ? 6.560 10.975 -22.782 1.00 88.38 73 ALA A CA 1
ATOM 545 C C . ALA A 1 73 ? 6.056 9.856 -21.850 1.00 88.38 73 ALA A C 1
ATOM 547 O O . ALA A 1 73 ? 5.429 8.894 -22.302 1.00 88.38 73 ALA A O 1
ATOM 548 N N . LEU A 1 74 ? 6.259 10.010 -20.536 1.00 89.94 74 LEU A N 1
ATOM 549 C CA . LEU A 1 74 ? 5.776 9.050 -19.542 1.00 89.94 74 LEU A CA 1
ATOM 550 C C . LEU A 1 74 ? 4.242 9.015 -19.490 1.00 89.94 74 LEU A C 1
ATOM 552 O O . LEU A 1 74 ? 3.649 7.941 -19.405 1.00 89.94 74 LEU A O 1
ATOM 556 N N . GLY A 1 75 ? 3.598 10.184 -19.572 1.00 91.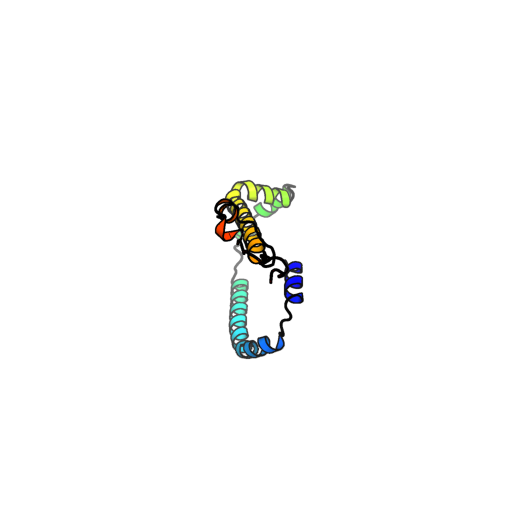44 75 GLY A N 1
ATOM 557 C CA . GLY A 1 75 ? 2.143 10.301 -19.616 1.00 91.44 75 GLY A CA 1
ATOM 558 C C . GLY A 1 75 ? 1.545 9.566 -20.813 1.00 91.44 75 GLY A C 1
ATOM 559 O O . GLY A 1 75 ? 0.599 8.798 -20.644 1.00 91.44 75 GLY A O 1
ATOM 560 N N . LYS A 1 76 ? 2.131 9.729 -22.003 1.00 91.88 76 LYS A N 1
ATOM 561 C CA . LYS A 1 76 ? 1.680 9.047 -23.221 1.00 91.88 76 LYS A CA 1
ATOM 562 C C . LYS A 1 76 ? 1.655 7.531 -23.026 1.00 91.88 76 LYS A C 1
ATOM 564 O O . LYS A 1 76 ? 0.602 6.927 -23.176 1.00 91.88 76 LYS A O 1
ATOM 569 N N . ILE A 1 77 ? 2.764 6.949 -22.574 1.00 92.81 77 ILE A N 1
ATOM 570 C CA . ILE A 1 77 ? 2.894 5.500 -22.352 1.00 92.81 77 ILE A CA 1
ATOM 571 C C . ILE A 1 77 ? 1.944 5.001 -21.249 1.00 92.81 77 ILE A C 1
ATOM 573 O O . ILE A 1 77 ? 1.307 3.955 -21.398 1.00 92.81 77 ILE A O 1
ATOM 577 N N . LEU A 1 78 ? 1.815 5.744 -20.143 1.00 94.94 78 LEU A N 1
ATOM 578 C CA . LEU A 1 78 ? 0.933 5.368 -19.033 1.00 94.94 78 LEU A CA 1
ATOM 579 C C . LEU A 1 78 ? -0.543 5.320 -19.442 1.00 94.94 78 LEU A C 1
ATOM 581 O O . LEU A 1 78 ? -1.262 4.427 -18.994 1.00 94.94 78 LEU A O 1
ATOM 585 N N . TYR A 1 79 ? -0.990 6.259 -20.277 1.00 94.19 79 TYR A N 1
ATOM 586 C CA . TYR A 1 79 ? -2.396 6.367 -20.670 1.00 94.19 79 TYR A CA 1
ATOM 587 C C . TYR A 1 79 ? -2.749 5.630 -21.967 1.00 94.19 79 TYR A C 1
ATOM 589 O O . TYR A 1 79 ? -3.936 5.392 -22.191 1.00 94.19 79 TYR A O 1
ATOM 597 N N . THR A 1 80 ? -1.778 5.235 -22.797 1.00 94.25 80 THR A N 1
ATOM 598 C CA . THR A 1 80 ? -2.042 4.415 -23.993 1.00 94.25 80 THR A CA 1
ATOM 599 C C . THR A 1 80 ? -1.789 2.936 -23.737 1.00 94.25 80 THR A C 1
ATOM 601 O O . THR A 1 80 ? -2.707 2.126 -23.853 1.00 94.25 80 THR A O 1
ATOM 604 N N . ASP A 1 81 ? -0.569 2.583 -23.335 1.00 94.94 81 ASP A N 1
ATOM 605 C CA . ASP A 1 81 ? -0.101 1.194 -23.356 1.00 94.94 81 ASP A CA 1
ATOM 606 C C . ASP A 1 81 ? -0.298 0.521 -21.993 1.00 94.94 81 ASP A C 1
ATOM 608 O O . ASP A 1 81 ? -0.654 -0.655 -21.908 1.00 94.94 81 ASP A O 1
ATOM 612 N N . TYR A 1 82 ? -0.132 1.285 -20.907 1.00 96.12 82 TYR A N 1
ATOM 613 C CA . TYR A 1 82 ? -0.206 0.790 -19.526 1.00 96.12 82 TYR A CA 1
ATOM 614 C C . TYR A 1 82 ? -1.456 1.255 -18.770 1.00 96.12 82 TYR A C 1
ATOM 616 O O . TYR A 1 82 ? -1.485 1.241 -17.535 1.00 96.12 82 TYR A O 1
ATOM 624 N N . VAL A 1 83 ? -2.528 1.589 -19.496 1.00 96.06 83 VAL A N 1
ATOM 625 C CA . VAL A 1 83 ? -3.781 2.080 -18.899 1.00 96.06 83 VAL A CA 1
ATOM 626 C C . VAL A 1 83 ? -4.372 1.092 -17.887 1.00 96.06 83 VAL A C 1
ATOM 628 O O . VAL A 1 83 ? -4.883 1.489 -16.839 1.00 96.06 83 VAL A O 1
ATOM 631 N N . PHE A 1 84 ? -4.255 -0.213 -18.149 1.00 97.19 84 PHE A N 1
ATOM 632 C CA . PHE A 1 84 ? -4.795 -1.244 -17.266 1.00 97.19 84 PHE A CA 1
ATOM 633 C C . PHE A 1 84 ? -4.003 -1.368 -15.947 1.00 97.19 84 PHE A C 1
ATOM 635 O O . PHE A 1 84 ? -4.615 -1.208 -14.887 1.00 97.19 84 PHE A O 1
ATOM 642 N N . PRO A 1 85 ? -2.664 -1.559 -15.945 1.00 96.62 85 PRO A N 1
ATOM 643 C CA . PRO A 1 85 ? -1.859 -1.486 -14.720 1.00 96.62 85 PRO A CA 1
ATOM 644 C C . PRO A 1 85 ? -2.015 -0.170 -13.948 1.00 96.62 85 PRO A C 1
ATOM 646 O O . PRO A 1 85 ? -2.038 -0.176 -12.712 1.00 96.62 85 PRO A O 1
ATOM 649 N N . PHE A 1 86 ? -2.162 0.953 -14.656 1.00 97.06 86 PHE A N 1
ATOM 650 C CA . PHE A 1 86 ? -2.403 2.254 -14.037 1.00 97.06 86 PHE A CA 1
ATOM 651 C C . PHE A 1 86 ? -3.734 2.274 -13.267 1.00 97.06 86 PHE A C 1
ATOM 653 O O . PHE A 1 86 ? -3.766 2.636 -12.087 1.00 97.06 86 PHE A O 1
ATOM 660 N N . GLN A 1 87 ? -4.815 1.779 -13.876 1.00 97.62 87 GLN A N 1
ATOM 661 C CA . GLN A 1 87 ? -6.121 1.685 -13.221 1.00 97.62 87 GLN A CA 1
ATOM 662 C C . GLN A 1 87 ? -6.107 0.722 -12.022 1.00 97.62 87 GLN A C 1
ATOM 664 O O . GLN A 1 87 ? -6.678 1.024 -10.970 1.00 97.62 87 GLN A O 1
ATOM 669 N N . VAL A 1 88 ? -5.418 -0.417 -12.146 1.00 98.25 88 VAL A N 1
ATOM 670 C CA . VAL A 1 88 ? -5.242 -1.378 -11.044 1.00 98.25 88 VAL A CA 1
ATOM 671 C C . VAL A 1 88 ? -4.490 -0.739 -9.875 1.00 98.25 88 VAL A C 1
ATOM 673 O O . VAL A 1 88 ? -4.888 -0.913 -8.724 1.00 98.25 88 VAL A O 1
ATOM 676 N N . SER A 1 89 ? -3.462 0.064 -10.149 1.00 97.75 89 SER A N 1
ATOM 677 C CA . SER A 1 89 ? -2.739 0.814 -9.113 1.00 97.75 89 SER A CA 1
ATOM 678 C C . SER A 1 89 ? -3.666 1.784 -8.369 1.00 97.75 89 SER A C 1
ATOM 680 O O . SER A 1 89 ? -3.613 1.869 -7.141 1.00 97.75 89 SER A O 1
ATOM 682 N N . GLY A 1 90 ? -4.585 2.446 -9.081 1.00 97.81 90 GLY A N 1
ATOM 683 C CA . GLY A 1 90 ? -5.633 3.273 -8.474 1.00 97.81 90 GLY A CA 1
ATOM 684 C C . GLY A 1 90 ? -6.561 2.487 -7.538 1.00 97.81 90 GLY A C 1
ATOM 685 O O . GLY A 1 90 ? -6.836 2.931 -6.421 1.00 97.81 90 GLY A O 1
ATOM 686 N N . LEU A 1 91 ? -6.986 1.286 -7.944 1.00 98.44 91 LEU A N 1
ATOM 687 C CA . LEU A 1 91 ? -7.780 0.393 -7.090 1.00 98.44 91 LEU A CA 1
ATOM 688 C C . LEU A 1 91 ? -7.003 -0.061 -5.848 1.00 98.44 91 LEU A C 1
ATOM 690 O O . LEU A 1 91 ? -7.562 -0.071 -4.751 1.00 98.44 91 LEU A O 1
ATOM 694 N N . ILE A 1 92 ? -5.715 -0.383 -5.985 1.00 98.44 92 ILE A N 1
ATOM 695 C CA . ILE A 1 92 ? -4.853 -0.756 -4.853 1.00 98.44 92 ILE A CA 1
ATOM 696 C C . ILE A 1 92 ? -4.767 0.393 -3.842 1.00 98.44 92 ILE A C 1
ATOM 698 O O . ILE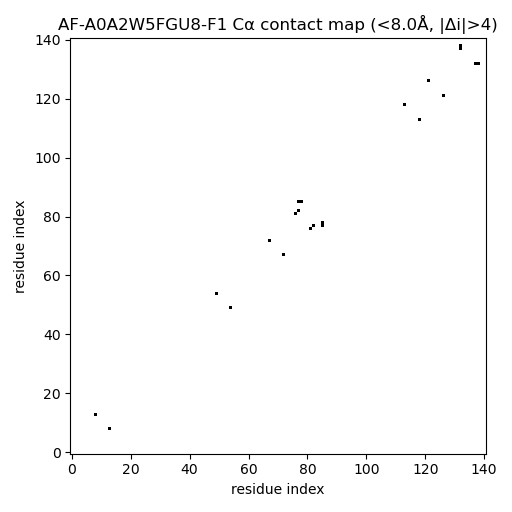 A 1 92 ? -4.893 0.156 -2.639 1.00 98.44 92 ILE A O 1
ATOM 702 N N . LEU A 1 93 ? -4.601 1.636 -4.304 1.00 98.12 93 LEU A N 1
ATOM 703 C CA . LEU A 1 93 ? -4.565 2.811 -3.426 1.00 98.12 93 LEU A CA 1
ATOM 704 C C . LEU A 1 93 ? -5.906 3.036 -2.715 1.00 98.12 93 LEU A C 1
ATOM 706 O O . LEU A 1 93 ? -5.920 3.306 -1.511 1.00 98.12 93 LEU A O 1
ATOM 710 N N . LEU A 1 94 ? -7.025 2.869 -3.424 1.00 98.44 94 LEU A N 1
ATOM 711 C CA . LEU A 1 94 ? -8.365 2.968 -2.841 1.00 98.44 94 LEU A CA 1
ATOM 712 C C . LEU A 1 94 ? -8.573 1.925 -1.736 1.00 98.44 94 LEU A C 1
ATOM 714 O O . LEU A 1 94 ? -8.957 2.269 -0.617 1.00 98.44 94 LEU A O 1
ATOM 718 N N . VAL A 1 95 ? -8.281 0.657 -2.030 1.00 98.44 95 VAL A N 1
ATOM 719 C CA . VAL A 1 95 ? -8.408 -0.443 -1.065 1.00 98.44 95 VAL A CA 1
ATOM 720 C C . VAL A 1 95 ? -7.485 -0.219 0.132 1.00 98.44 95 VAL A C 1
ATOM 722 O O . VAL A 1 95 ? -7.904 -0.416 1.270 1.00 98.44 95 VAL A O 1
ATOM 725 N N . SER A 1 96 ? -6.262 0.262 -0.104 1.00 98.12 96 SER A N 1
ATOM 726 C CA . SER A 1 96 ? -5.298 0.586 0.955 1.00 98.12 96 SER A CA 1
ATOM 727 C C . SER A 1 96 ? -5.819 1.678 1.895 1.00 98.12 96 SER A C 1
ATOM 729 O O . SER A 1 96 ? -5.691 1.549 3.113 1.00 98.12 96 SER A O 1
ATOM 731 N N . MET A 1 97 ? -6.458 2.726 1.360 1.00 97.75 97 MET A N 1
ATOM 732 C CA . MET A 1 97 ? -7.080 3.788 2.161 1.00 97.75 97 MET A CA 1
ATOM 733 C C . MET A 1 97 ? -8.242 3.254 3.005 1.00 97.75 97 MET A C 1
ATOM 735 O O . MET A 1 97 ? -8.298 3.519 4.208 1.00 97.75 97 MET A O 1
ATOM 739 N N . ILE A 1 98 ? -9.140 2.467 2.401 1.00 98.06 98 ILE A N 1
ATOM 740 C CA . ILE A 1 98 ? -10.259 1.832 3.115 1.00 98.06 98 ILE A CA 1
ATOM 741 C C . ILE A 1 98 ? -9.720 0.934 4.236 1.00 98.06 98 ILE A C 1
ATOM 743 O O . ILE A 1 98 ? -10.176 1.034 5.375 1.00 98.06 98 ILE A O 1
ATOM 747 N N . GLY A 1 99 ? -8.716 0.106 3.938 1.00 97.56 99 GLY A N 1
ATOM 748 C CA . GLY A 1 99 ? -8.081 -0.786 4.906 1.00 97.56 99 GLY A CA 1
ATOM 749 C C . GLY A 1 99 ? -7.472 -0.034 6.089 1.00 97.56 99 GLY A C 1
ATOM 750 O O . GLY A 1 99 ? -7.746 -0.377 7.239 1.00 97.56 99 GLY A O 1
ATOM 751 N N . ALA A 1 100 ? -6.713 1.032 5.827 1.00 96.38 100 ALA A N 1
ATOM 752 C CA . ALA A 1 100 ? -6.107 1.851 6.875 1.00 96.38 100 ALA A CA 1
ATOM 753 C C . ALA A 1 100 ? -7.157 2.519 7.783 1.00 96.38 100 ALA A C 1
ATOM 755 O O . ALA A 1 100 ? -7.010 2.519 9.010 1.00 96.38 100 ALA A O 1
ATOM 756 N N . ILE A 1 101 ? -8.239 3.053 7.205 1.00 96.75 101 ILE A N 1
ATOM 757 C CA . ILE A 1 101 ? -9.322 3.686 7.971 1.00 96.75 101 ILE A CA 1
ATOM 758 C C . ILE A 1 101 ? -10.041 2.646 8.826 1.00 96.75 101 ILE A C 1
ATOM 760 O O . ILE A 1 101 ? -10.182 2.849 10.027 1.00 96.75 101 ILE A O 1
ATOM 764 N N . VAL A 1 102 ? -10.469 1.522 8.245 1.00 96.75 102 VAL A N 1
ATOM 765 C CA . VAL A 1 102 ? -11.216 0.487 8.980 1.00 96.75 102 VAL A CA 1
ATOM 766 C C . VAL A 1 102 ? -10.383 -0.089 10.125 1.00 96.75 102 VAL A C 1
ATOM 768 O O . VAL A 1 102 ? -10.919 -0.293 11.213 1.00 96.75 102 VAL A O 1
ATOM 771 N N . LEU A 1 103 ? -9.078 -0.287 9.918 1.00 95.81 103 LEU A N 1
ATOM 772 C CA . LEU A 1 103 ? -8.180 -0.820 10.943 1.00 95.81 103 LEU A CA 1
ATOM 773 C C . LEU A 1 103 ? -7.966 0.151 12.115 1.00 95.81 103 LEU A C 1
ATOM 775 O O . LEU A 1 103 ? -7.839 -0.276 13.260 1.00 95.81 103 LEU A O 1
ATOM 779 N N . THR A 1 104 ? -7.941 1.457 11.844 1.00 94.31 104 THR A N 1
ATOM 780 C CA . THR A 1 104 ? -7.732 2.493 12.871 1.00 94.31 104 THR A CA 1
ATOM 781 C C . THR A 1 104 ? -9.038 3.028 13.463 1.00 94.31 104 THR A C 1
ATOM 783 O O . THR A 1 104 ? -9.024 3.742 14.471 1.00 94.31 104 THR A O 1
ATOM 786 N N . HIS A 1 105 ? -10.187 2.673 12.882 1.00 92.50 105 HIS A N 1
ATOM 787 C CA . HIS A 1 105 ? -11.490 3.160 13.311 1.00 92.50 105 HIS A CA 1
ATOM 788 C C . HIS A 1 105 ? -11.903 2.567 14.666 1.00 92.50 105 HIS A C 1
ATOM 790 O O . HIS A 1 105 ? -12.495 1.491 14.770 1.00 92.50 105 HIS A O 1
ATOM 796 N N . ARG A 1 106 ? -11.633 3.309 15.741 1.00 88.00 106 ARG A N 1
ATOM 797 C CA . ARG A 1 106 ? -12.009 2.930 17.106 1.00 88.00 106 ARG A CA 1
ATOM 798 C C . ARG A 1 106 ? -13.487 3.224 17.372 1.00 88.00 106 ARG A C 1
ATOM 800 O O . ARG A 1 106 ? -13.901 4.382 17.439 1.00 88.00 106 ARG A O 1
ATOM 807 N N . ARG A 1 107 ? -14.283 2.183 17.631 1.00 82.25 107 ARG A N 1
ATOM 808 C CA . ARG A 1 107 ? -15.653 2.350 18.143 1.00 82.25 107 ARG A CA 1
ATOM 809 C C . ARG A 1 107 ? -15.610 2.748 19.621 1.00 82.25 107 ARG A C 1
ATOM 811 O O . ARG A 1 107 ? -14.976 2.078 20.431 1.00 82.25 107 ARG A O 1
ATOM 818 N N . ARG A 1 108 ? -16.295 3.836 19.981 1.00 84.44 108 ARG A N 1
ATOM 819 C CA . ARG A 1 108 ? -16.499 4.232 21.382 1.00 84.44 108 ARG A CA 1
ATOM 820 C C . ARG A 1 108 ? -17.671 3.434 21.956 1.00 84.44 108 ARG A C 1
ATOM 822 O O . ARG A 1 108 ? -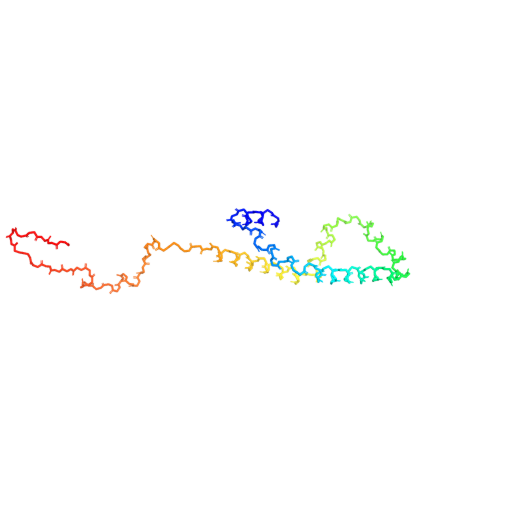18.783 3.557 21.450 1.00 84.44 108 ARG A O 1
ATOM 829 N N . ALA A 1 109 ? -17.399 2.611 22.967 1.00 79.00 109 ALA A N 1
ATOM 830 C CA . ALA A 1 109 ? -18.410 1.806 23.658 1.00 79.00 109 ALA A CA 1
ATOM 831 C C . ALA A 1 109 ? -19.236 2.622 24.668 1.00 79.00 109 ALA A C 1
ATOM 833 O O . ALA A 1 109 ? -20.357 2.250 24.979 1.00 79.00 109 ALA A O 1
ATOM 834 N N . ASP A 1 110 ? -18.708 3.762 25.113 1.00 84.25 110 ASP A N 1
ATOM 835 C CA . ASP A 1 110 ? -19.325 4.647 26.109 1.00 84.25 110 ASP A CA 1
ATOM 836 C C . ASP A 1 110 ? -20.411 5.576 25.525 1.00 84.25 110 ASP A C 1
ATOM 838 O O . ASP A 1 110 ? -20.790 6.587 26.102 1.00 84.25 110 ASP A O 1
ATOM 842 N N . VAL A 1 111 ? -20.885 5.282 24.312 1.00 84.81 111 VAL A N 1
ATOM 843 C CA . VAL A 1 111 ? -21.915 6.080 23.643 1.00 84.81 111 VAL A CA 1
ATOM 844 C C . VAL A 1 111 ? -23.168 5.232 23.541 1.00 84.81 111 VAL A C 1
ATOM 846 O O . VAL A 1 111 ? -23.202 4.253 22.791 1.00 84.81 111 VAL A O 1
ATOM 849 N N . LEU A 1 112 ? -24.206 5.628 24.276 1.00 83.25 112 LEU A N 1
ATOM 850 C CA . LEU A 1 112 ? -25.528 5.027 24.161 1.00 83.25 112 LEU A CA 1
ATOM 851 C C . LEU A 1 112 ? -26.042 5.246 22.736 1.00 83.25 112 LEU A C 1
ATOM 853 O O . LEU A 1 112 ? -26.168 6.376 22.265 1.00 83.25 112 LEU A O 1
ATOM 857 N N . ARG A 1 113 ? -26.314 4.149 22.028 1.00 84.12 113 ARG A N 1
ATOM 858 C CA . ARG A 1 113 ? -26.903 4.180 20.689 1.00 84.12 113 ARG A CA 1
ATOM 859 C C . ARG A 1 113 ? -28.357 3.764 20.782 1.00 84.12 113 ARG A C 1
ATOM 861 O O . ARG A 1 113 ? -28.670 2.700 21.307 1.00 84.12 113 ARG A O 1
ATOM 868 N N . GLN A 1 114 ? -29.229 4.594 20.230 1.00 88.50 114 GLN A N 1
ATOM 869 C CA . GLN A 1 114 ? -30.631 4.257 20.058 1.00 88.50 114 GLN A CA 1
ATOM 870 C C . GLN A 1 114 ? -30.766 3.142 19.020 1.00 88.50 114 GLN A C 1
ATOM 872 O O . GLN A 1 114 ? -30.264 3.247 17.900 1.00 88.50 114 GLN A O 1
ATOM 877 N N . ARG A 1 115 ? -31.466 2.076 19.399 1.00 90.88 115 ARG A N 1
ATOM 878 C CA . ARG A 1 115 ? -31.979 1.072 18.470 1.00 90.88 115 ARG A CA 1
ATOM 879 C C . ARG A 1 115 ? -33.465 1.338 18.310 1.00 90.88 115 ARG A C 1
ATOM 881 O O . ARG A 1 115 ? -34.220 1.200 19.263 1.00 90.88 115 ARG A O 1
ATOM 888 N N . VAL A 1 116 ? -33.854 1.796 17.121 1.00 91.12 116 VAL A N 1
ATOM 889 C CA . VAL A 1 116 ? -35.234 2.229 16.856 1.00 91.12 116 VAL A CA 1
ATOM 890 C C . VAL A 1 116 ? -36.210 1.060 17.012 1.00 91.12 116 VAL A C 1
ATOM 892 O O . VAL A 1 116 ? -37.254 1.251 17.618 1.00 91.12 116 VAL A O 1
ATOM 895 N N . GLY A 1 117 ? -35.839 -0.148 16.567 1.00 93.69 117 GLY A N 1
ATOM 896 C CA . GLY A 1 117 ? -36.644 -1.364 16.765 1.00 93.69 117 GLY A CA 1
ATOM 897 C C . GLY A 1 117 ? -36.922 -1.638 18.244 1.00 93.69 117 GLY A C 1
ATOM 898 O O . GLY A 1 117 ? -38.071 -1.586 18.667 1.00 93.69 117 GLY A O 1
ATOM 899 N N . ASP A 1 118 ? -35.860 -1.782 19.045 1.00 89.62 118 ASP A N 1
ATOM 900 C CA . ASP A 1 118 ? -35.952 -2.026 20.493 1.00 89.62 118 ASP A CA 1
ATOM 901 C C . ASP A 1 118 ? -36.758 -0.941 21.241 1.00 89.62 118 ASP A C 1
ATOM 903 O O . ASP A 1 118 ? -37.355 -1.212 22.280 1.00 89.62 118 ASP A O 1
ATOM 907 N N . GLN A 1 119 ? -36.781 0.301 20.741 1.00 89.94 119 GLN A N 1
ATOM 908 C CA . GLN A 1 119 ? -37.572 1.381 21.339 1.00 89.94 119 GLN A CA 1
ATOM 909 C C . GLN A 1 119 ? -39.043 1.380 20.923 1.00 89.94 119 GLN A C 1
ATOM 911 O O . GLN A 1 119 ? -39.890 1.731 21.741 1.00 89.94 119 GLN A O 1
ATOM 916 N N . VAL A 1 120 ? -39.350 1.009 19.680 1.00 92.00 120 VAL A N 1
ATOM 917 C CA . VAL A 1 120 ? -40.726 0.954 19.165 1.00 92.00 120 VAL A CA 1
ATOM 918 C C . VAL A 1 120 ? -41.461 -0.279 19.694 1.00 92.00 120 VAL A C 1
ATOM 920 O O . VAL A 1 120 ? -42.646 -0.195 20.002 1.00 92.00 120 VAL A O 1
ATOM 923 N N . GLU A 1 121 ? -40.764 -1.404 19.861 1.00 93.44 121 GLU A N 1
ATOM 924 C CA . GLU A 1 121 ? -41.334 -2.657 20.386 1.00 93.44 121 GLU A CA 1
ATOM 925 C C . GLU A 1 121 ? -41.508 -2.659 21.917 1.00 93.44 121 GLU A C 1
ATOM 927 O O . GLU A 1 121 ? -42.085 -3.587 22.492 1.00 93.44 121 GLU A O 1
ATOM 932 N N . ARG A 1 122 ? -41.027 -1.614 22.600 1.00 89.81 122 ARG A N 1
ATOM 933 C CA 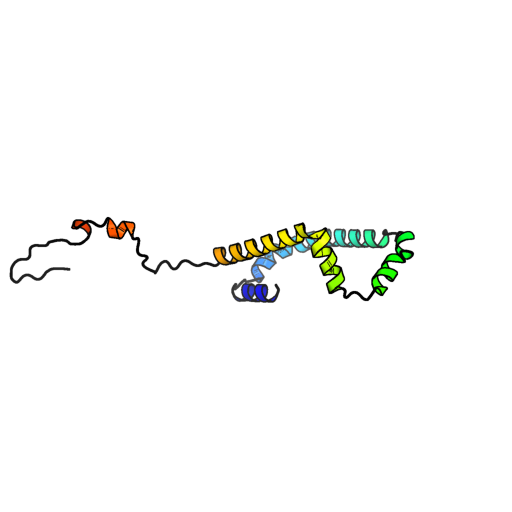. ARG A 1 122 ? -41.019 -1.543 24.060 1.00 89.81 122 ARG A CA 1
ATOM 934 C C . ARG A 1 122 ? -42.441 -1.537 24.620 1.00 89.81 122 ARG A C 1
ATOM 936 O O . ARG A 1 122 ? -43.250 -0.656 24.338 1.00 89.81 122 ARG A O 1
ATOM 943 N N . THR A 1 123 ? -42.738 -2.509 25.477 1.00 88.81 123 THR A N 1
ATOM 944 C CA . THR A 1 123 ? -44.075 -2.678 26.063 1.00 88.81 123 THR A CA 1
ATOM 945 C C . THR A 1 123 ? -44.220 -1.892 27.375 1.00 88.81 123 THR A C 1
ATOM 947 O O . THR A 1 123 ? -43.234 -1.546 28.034 1.00 88.81 123 THR A O 1
ATOM 950 N N . GLN A 1 124 ? -45.459 -1.623 27.805 1.00 82.69 124 GLN A N 1
ATOM 951 C CA . GLN A 1 124 ? -45.743 -0.861 29.032 1.00 82.69 124 GLN A CA 1
ATOM 952 C C . GLN A 1 124 ? -45.079 -1.472 30.281 1.00 82.69 124 GLN A C 1
ATOM 954 O O . GLN A 1 124 ? -44.500 -0.736 31.077 1.00 82.69 124 GLN A O 1
ATOM 959 N N . GLY A 1 125 ? -45.078 -2.805 30.410 1.00 83.00 125 GLY A N 1
ATOM 960 C CA . GLY A 1 125 ? -44.467 -3.510 31.547 1.00 83.00 125 GLY A CA 1
ATOM 961 C C . GLY A 1 125 ? -42.937 -3.419 31.621 1.00 83.00 125 GLY A C 1
ATOM 962 O O . GLY A 1 125 ? -42.368 -3.621 32.684 1.00 83.00 125 GLY A O 1
ATOM 963 N N . GLN A 1 126 ? -42.264 -3.071 30.521 1.00 84.12 126 GLN A N 1
ATOM 964 C CA . GLN A 1 126 ? -40.821 -2.789 30.506 1.00 84.12 126 GLN A CA 1
ATOM 965 C C . GLN A 1 126 ? -40.514 -1.314 30.794 1.00 84.12 126 GLN A C 1
ATOM 967 O O . GLN A 1 126 ? -39.354 -0.934 30.943 1.00 84.12 126 GLN A O 1
ATOM 972 N N . SER A 1 127 ? -41.547 -0.468 30.802 1.00 79.88 127 SER A N 1
ATOM 973 C CA . SER A 1 127 ? -41.402 0.981 30.890 1.00 79.88 127 SER A CA 1
ATOM 974 C C . SER A 1 127 ? -41.747 1.544 32.251 1.00 79.88 127 SER A C 1
ATOM 976 O O . SER A 1 127 ? -41.092 2.491 32.678 1.00 79.88 127 SER A O 1
ATOM 978 N N . MET A 1 128 ? -42.788 1.010 32.887 1.00 81.62 128 MET A N 1
ATOM 979 C CA . MET A 1 128 ? -43.301 1.522 34.151 1.00 81.62 128 MET A CA 1
ATOM 980 C C . MET A 1 128 ? -43.702 0.373 35.071 1.00 81.62 128 MET A C 1
ATOM 982 O O . MET A 1 128 ? -44.379 -0.563 34.647 1.00 81.62 128 MET A O 1
ATOM 986 N N . GLU A 1 129 ? -43.328 0.489 36.341 1.00 82.56 129 GLU A N 1
ATOM 987 C CA . GLU A 1 129 ? -43.784 -0.382 37.420 1.00 82.56 129 GLU A CA 1
ATOM 988 C C . GLU A 1 129 ? -44.771 0.403 38.293 1.00 82.56 129 GLU A C 1
ATOM 990 O O . GLU A 1 129 ? -44.441 1.465 38.824 1.00 82.56 129 GLU A O 1
ATOM 995 N N . ILE A 1 130 ? -46.004 -0.090 38.427 1.00 81.19 130 ILE A N 1
ATOM 996 C CA . ILE A 1 130 ? -47.022 0.552 39.265 1.00 81.19 130 ILE A CA 1
ATOM 997 C C . ILE A 1 130 ? -46.917 -0.036 40.674 1.00 81.19 130 ILE A C 1
ATOM 999 O O . ILE A 1 130 ? -47.423 -1.127 40.933 1.00 81.19 130 ILE A O 1
ATOM 1003 N N . LYS A 1 131 ? -46.284 0.699 41.595 1.00 80.94 131 LYS A N 1
ATOM 1004 C CA . LYS A 1 131 ? -46.260 0.359 43.025 1.00 80.94 131 LYS A CA 1
ATOM 1005 C C . LYS A 1 131 ? -47.382 1.088 43.766 1.00 80.94 131 LYS A C 1
ATOM 1007 O O . LYS A 1 131 ? -47.495 2.309 43.682 1.00 80.94 131 LYS A O 1
ATOM 1012 N N . GLN A 1 132 ? -48.204 0.351 44.515 1.00 77.06 132 GLN A N 1
ATOM 1013 C CA . GLN A 1 132 ? -49.169 0.959 45.434 1.00 77.06 132 GLN A CA 1
ATOM 1014 C C . GLN A 1 132 ? -48.482 1.310 46.754 1.00 77.06 132 GLN A C 1
ATOM 1016 O O . GLN A 1 132 ? -47.953 0.434 47.437 1.00 77.06 132 GLN A O 1
ATOM 1021 N N . VAL A 1 133 ? -48.517 2.590 47.122 1.00 80.94 133 VAL A N 1
ATOM 1022 C CA . VAL A 1 133 ? -47.911 3.115 48.354 1.00 80.94 133 VAL A CA 1
ATOM 1023 C C . VAL A 1 133 ? -48.996 3.529 49.345 1.00 80.94 133 VAL A C 1
ATOM 1025 O O . VAL A 1 133 ? -50.007 4.122 48.964 1.00 80.94 133 VAL A O 1
ATOM 1028 N N . LYS A 1 134 ? -48.790 3.228 50.634 1.00 79.00 134 LYS A N 1
ATOM 1029 C CA . LYS A 1 134 ? -49.662 3.709 51.716 1.00 79.00 134 LYS A CA 1
ATOM 1030 C C . LYS A 1 134 ? -49.445 5.204 51.944 1.00 79.00 134 LYS A C 1
ATOM 1032 O O . LYS A 1 134 ? -48.319 5.688 51.897 1.00 79.00 134 LYS A O 1
ATOM 1037 N N . VAL A 1 135 ? -50.528 5.918 52.250 1.00 80.12 135 VAL A N 1
ATOM 1038 C CA . VAL A 1 135 ? -50.499 7.358 52.540 1.00 80.12 135 VAL A CA 1
ATOM 1039 C C . VAL A 1 135 ? -49.526 7.631 53.693 1.00 80.12 135 VAL A C 1
ATOM 1041 O O . VAL A 1 135 ? -49.692 7.088 54.783 1.00 80.12 135 VAL A O 1
ATOM 1044 N N . GLY A 1 136 ? -48.498 8.443 53.431 1.00 80.44 136 GLY A N 1
ATOM 1045 C CA . GLY A 1 136 ? -47.445 8.791 54.393 1.00 80.44 136 GLY A CA 1
ATOM 1046 C C . GLY A 1 136 ? -46.186 7.912 54.353 1.00 80.44 136 GLY A C 1
ATOM 1047 O O . GLY A 1 136 ? -45.206 8.263 55.003 1.00 80.44 136 GLY A O 1
ATOM 1048 N N . ALA A 1 137 ? -46.168 6.818 53.583 1.00 72.06 137 ALA A N 1
ATOM 1049 C CA . ALA A 1 137 ? -44.954 6.049 53.310 1.00 72.06 137 ALA A CA 1
ATOM 1050 C C . ALA A 1 137 ? -44.296 6.560 52.015 1.00 72.06 137 ALA A C 1
ATOM 1052 O O . ALA A 1 137 ? -44.957 6.663 50.981 1.00 72.06 137 ALA A O 1
ATOM 1053 N N . GLY A 1 138 ? -43.006 6.903 52.074 1.00 71.44 138 GLY A N 1
ATOM 1054 C CA . GLY A 1 138 ? -42.219 7.228 50.883 1.00 71.44 138 GLY A CA 1
ATOM 1055 C C . GLY A 1 138 ? -42.058 6.015 49.962 1.00 71.44 138 GLY A C 1
ATOM 1056 O O . GLY A 1 138 ? -42.242 4.873 50.382 1.00 71.44 138 GLY A O 1
ATOM 1057 N N . VAL A 1 139 ? -41.727 6.266 48.697 1.00 77.31 139 VAL A N 1
ATOM 1058 C CA . VAL A 1 139 ? -41.371 5.212 47.739 1.00 77.31 139 VAL A CA 1
ATOM 1059 C C . VAL A 1 139 ? -39.862 5.001 47.811 1.00 77.31 139 VAL A C 1
ATOM 1061 O O . VAL A 1 139 ? -39.118 5.946 47.559 1.00 77.31 139 VAL A O 1
ATOM 1064 N N . ASP A 1 140 ? -39.422 3.782 48.130 1.00 70.38 140 ASP A N 1
ATOM 1065 C CA . ASP A 1 140 ? -38.021 3.387 47.944 1.00 70.38 140 ASP A CA 1
ATOM 1066 C C . ASP A 1 140 ? -37.754 3.192 46.445 1.00 70.38 140 ASP A C 1
ATOM 1068 O O . ASP A 1 140 ? -38.443 2.404 45.777 1.00 70.38 140 ASP A O 1
ATOM 1072 N N . VAL A 1 141 ? -36.804 3.983 45.935 1.00 65.19 141 VAL A N 1
ATOM 1073 C CA . VAL A 1 141 ? -36.422 4.099 44.517 1.00 65.19 141 VAL A CA 1
ATOM 1074 C C . VAL A 1 141 ? -35.426 3.016 44.134 1.00 65.19 141 VAL A C 1
ATOM 1076 O O . VAL A 1 141 ? -34.420 2.867 44.862 1.00 65.19 141 VAL A O 1
#

InterPro domains:
  IPR001457 NADH:ubiquinone/plastoquinone oxidoreductase, chain 6 [PF00499] (1-103)
  IPR042106 NADH-ubiquinone/plastoquinone oxidoreductase chain 6, subunit NuoJ [G3DSA:1.20.120.1200] (1-106)

Secondary structure (DSSP, 8-state):
-HHHHHHHHHHS---HHHHHHHHTTTHHHHHHHHHHHHHHHHHHHHS----HHHHT-HHHHHHHTS---HHHHHHHHHHHTSHHHHHHHHHHHHHHHHHHHHHH-PPPSSS----HHHHHS--HHHH-------TTPPPP-

Sequence (141 aa):
VAVLFMFVVMMLDISFADLRKGAMQFIPLGLAIGGILLVELFALYTSWDFAPEAINNTDVAAIAGQGDSNTEALGKILYTDYVFPFQVSGLILLVSMIGAIVLTHRRRADVLRQRVGDQVERTQGQSMEIKQVKVGAGVDV

Radius of gyration: 34.51 Å; Cα contacts (8 Å, |Δi|>4): 11; chains: 1; bounding box: 82×35×87 Å

Foldseek 3Di:
DVVVVVVVPVVDPDDVPVVVVVVVVCVVVVCVVVVVVVVVVVCCVVPDDDDPVVVVPCVVVVVVPPPDDPVRVVVVCCVPPVVPVNVVVVVVVVVVVVVVCVVPPDDDPPDDDDDPVCVVPDDPVNPDDDDDDDVPDDDDD

Solvent-accessible surface area (backbone atoms only — not comparable to full-atom values): 8946 Å² total; per-residue (Å²): 110,72,66,65,51,51,53,52,54,68,73,46,90,71,70,64,70,67,61,46,62,68,50,62,76,46,46,68,61,50,50,51,54,52,48,51,53,49,51,50,54,49,47,53,60,73,68,54,74,76,56,74,67,69,79,66,49,58,63,63,62,56,60,73,66,67,77,70,50,71,69,54,57,51,47,51,46,43,66,67,78,36,38,64,66,50,52,50,51,52,50,52,52,52,52,50,51,53,50,54,48,63,75,66,60,76,81,72,82,92,56,92,72,88,53,66,64,70,60,70,70,58,49,66,81,82,72,55,82,90,79,90,72,60,94,92,55,82,83,90,128

pLDDT: mean 84.41, std 12.41, range [57.34, 98.44]

Nearest PDB structures (foldseek):
  8qby-assembly1_J  TM=5.785E-01  e=7.876E-08  Paracoccus denitrificans PD1222